Protein AF-A0A094CRM5-F1 (afdb_monomer_lite)

Radius of gyration: 24.67 Å; chains: 1; bounding box: 46×56×98 Å

pLDDT: mean 77.42, std 23.2, range [27.89, 98.19]

Secondary structure (DSSP, 8-state):
------PPP----PPPP------HHHHHHHTSHHHHHHHTSTT-EEE--GGGS--TT-TTHIIIIIT-SSSSEEEEEEEEEE-------------------------SSTTEEEEEEEEE-GGGEEETTEE-HHHHHHHHHHHHHHHHHHHHHHH--TT-GGG-PPP--S------

Foldseek 3Di:
DDDDDDDDDDDDDDDDPDDDPDQVLCVVLCVPVVSVCVCVDPPKAWFDQCLLDQDPVRPSCVNVPVQCDPAAFPHKTKIKDFAPDPPDPDDDDDDDDDDDDDDDPPDDPPGMDMDMDTDGHPPQAPDVVHGDPVVVQVVVVSSVLRVVVVVCVVVDDPVCPPPPPRDDDPDDDDDD

Sequence (176 aa):
MSHPSSSPPSTATMPTPSAAPSNVDLTHFLSLPWCAALLSAPHTTLLPTPSRTPKSSTEDSLFAITLHTGDTLRYMISFSSPRSGTTDTGAGAAAELPPTAPGSKEGGLENEVVSTLFSMGDGMNGYPAVAHGGLIAALFDEAMGVAMMRLRASAADLKNPAGMADIVTASLKVDF

Structure (mmCIF, N/CA/C/O backbone):
data_AF-A0A094CRM5-F1
#
_entry.id   AF-A0A094CRM5-F1
#
loop_
_atom_site.group_PDB
_atom_site.id
_atom_site.type_symbol
_atom_site.label_atom_id
_atom_site.label_alt_id
_atom_site.label_comp_id
_atom_site.label_asym_id
_atom_site.label_entity_id
_atom_site.label_seq_id
_atom_site.pdbx_PDB_ins_code
_atom_site.Cartn_x
_atom_site.Cartn_y
_atom_site.Cartn_z
_atom_site.occupancy
_atom_site.B_iso_or_equiv
_atom_site.auth_seq_id
_atom_site.auth_comp_id
_atom_site.auth_asym_id
_atom_site.auth_atom_id
_atom_site.pdbx_PDB_model_num
ATOM 1 N N . MET A 1 1 ? -30.373 34.445 -59.596 1.00 49.44 1 MET A N 1
ATOM 2 C CA . MET A 1 1 ? -29.368 34.570 -58.516 1.00 49.44 1 MET A CA 1
ATOM 3 C C . MET A 1 1 ? -30.120 34.844 -57.225 1.00 49.44 1 MET A C 1
ATOM 5 O O . MET A 1 1 ? -31.013 35.681 -57.273 1.00 49.44 1 MET A O 1
ATOM 9 N N . SER A 1 2 ? -29.764 34.142 -56.141 1.00 52.72 2 SER A N 1
ATOM 10 C CA . SER A 1 2 ? -30.362 34.135 -54.783 1.00 52.72 2 SER A CA 1
ATOM 11 C C . SER A 1 2 ? -31.232 32.909 -54.459 1.00 52.72 2 SER A C 1
ATOM 13 O O . SER A 1 2 ? -32.429 32.901 -54.716 1.00 52.72 2 SER A O 1
ATOM 15 N N . HIS A 1 3 ? -30.619 31.905 -53.824 1.00 44.72 3 HIS A N 1
ATOM 16 C CA . HIS A 1 3 ? -31.280 31.015 -52.864 1.00 44.72 3 HIS A CA 1
ATOM 17 C C . HIS A 1 3 ? -30.421 30.991 -51.584 1.00 44.72 3 HIS A C 1
ATOM 19 O O . HIS A 1 3 ? -29.199 30.874 -51.700 1.00 44.72 3 HIS A O 1
ATOM 25 N N . PRO A 1 4 ? -31.010 31.147 -50.385 1.00 51.69 4 PRO A N 1
ATOM 26 C CA . PRO A 1 4 ? -30.272 31.172 -49.128 1.00 51.69 4 PRO A CA 1
ATOM 27 C C . PRO A 1 4 ? -30.002 29.752 -48.605 1.00 51.69 4 PRO A C 1
ATOM 29 O O . PRO A 1 4 ? -30.872 28.886 -48.631 1.00 51.69 4 PRO A O 1
ATOM 32 N N . SER A 1 5 ? -28.785 29.536 -48.106 1.00 48.97 5 SER A N 1
ATOM 33 C CA . SER A 1 5 ? -28.366 28.322 -47.400 1.00 48.97 5 SER A CA 1
ATOM 34 C C . SER A 1 5 ? -28.919 28.341 -45.972 1.00 48.97 5 SER A C 1
ATOM 36 O O . SER A 1 5 ? -28.497 29.172 -45.169 1.00 48.97 5 SER A O 1
ATOM 38 N N . SER A 1 6 ? -29.850 27.442 -45.640 1.00 49.44 6 SER A N 1
ATOM 39 C CA . SER A 1 6 ? -30.309 27.225 -44.262 1.00 49.44 6 SER A CA 1
ATOM 40 C C . SER A 1 6 ? -29.532 26.073 -43.620 1.00 49.44 6 SER A C 1
ATOM 42 O O . SER A 1 6 ? -29.718 24.914 -43.993 1.00 49.44 6 SER A O 1
ATOM 44 N N . SER A 1 7 ? -28.676 26.377 -42.648 1.00 54.19 7 SER A N 1
ATOM 45 C CA . SER A 1 7 ? -28.054 25.369 -41.780 1.00 54.19 7 SER A CA 1
ATOM 46 C C . SER A 1 7 ? -29.070 24.861 -40.741 1.00 54.19 7 SER A C 1
ATOM 48 O O . SER A 1 7 ? -29.826 25.677 -40.209 1.00 54.19 7 SER A O 1
ATOM 50 N N . PRO A 1 8 ? -29.108 23.556 -40.409 1.00 56.34 8 PRO A N 1
ATOM 51 C CA . PRO A 1 8 ? -29.948 23.052 -39.325 1.00 56.34 8 PRO A CA 1
ATOM 52 C C . PRO A 1 8 ? -29.354 23.395 -37.941 1.00 56.34 8 P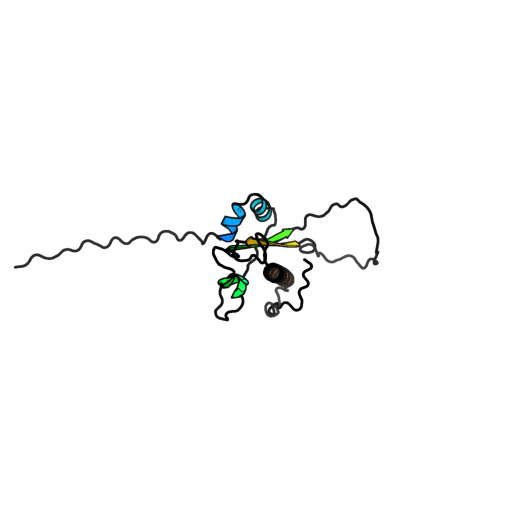RO A C 1
ATOM 54 O O . PRO A 1 8 ? -28.149 23.637 -37.832 1.00 56.34 8 PRO A O 1
ATOM 57 N N . PRO A 1 9 ? -30.175 23.431 -36.874 1.00 45.47 9 PRO A N 1
ATOM 58 C CA . PRO A 1 9 ? -29.727 23.825 -35.544 1.00 45.47 9 PRO A CA 1
ATOM 59 C C . PRO A 1 9 ? -28.871 22.730 -34.892 1.00 45.47 9 PRO A C 1
ATOM 61 O O . PRO A 1 9 ? -29.259 21.561 -34.854 1.00 45.47 9 PRO A O 1
ATOM 64 N N . SER A 1 10 ? -27.719 23.125 -34.339 1.00 47.81 10 SER A N 1
ATOM 65 C CA . SER A 1 10 ? -26.887 22.275 -33.482 1.00 47.81 10 SER A CA 1
ATOM 66 C C . SER A 1 10 ? -27.718 21.732 -32.326 1.00 47.81 10 SER A C 1
ATOM 68 O O . SER A 1 10 ? -28.160 22.479 -31.453 1.00 47.81 10 SER A O 1
ATOM 70 N N . THR A 1 11 ? -27.923 20.419 -32.314 1.00 43.97 11 THR A N 1
ATOM 71 C CA . THR A 1 11 ? -28.516 19.725 -31.175 1.00 43.97 11 THR A CA 1
ATOM 72 C C . THR A 1 11 ? -27.484 19.729 -30.053 1.00 43.97 11 THR A C 1
ATOM 74 O O . THR A 1 11 ? -26.429 19.109 -30.168 1.00 43.97 11 THR A O 1
ATOM 77 N N . ALA A 1 12 ? -27.752 20.491 -28.995 1.00 47.44 12 ALA A N 1
ATOM 78 C CA . ALA A 1 12 ? -26.926 20.504 -27.800 1.00 47.44 12 ALA A CA 1
ATOM 79 C C . ALA A 1 12 ? -26.997 19.125 -27.129 1.00 47.44 12 ALA A C 1
ATOM 81 O O . ALA A 1 12 ? -28.027 18.743 -26.573 1.00 47.44 12 ALA A O 1
ATOM 82 N N . THR A 1 13 ? -25.904 18.368 -27.199 1.00 46.06 13 THR A N 1
ATOM 83 C CA . THR A 1 13 ? -25.716 17.158 -26.399 1.00 46.06 13 THR A CA 1
ATOM 84 C C . THR A 1 13 ? -25.658 17.567 -24.930 1.00 46.06 13 THR A C 1
ATOM 86 O O . THR A 1 13 ? -24.732 18.256 -24.505 1.00 46.06 13 THR A O 1
ATOM 89 N N . MET A 1 14 ? -26.670 17.169 -24.160 1.00 50.97 14 MET A N 1
ATOM 90 C CA . MET A 1 14 ? -26.662 17.267 -22.700 1.00 50.97 14 MET A CA 1
ATOM 91 C C . MET A 1 14 ? -25.454 16.497 -22.143 1.00 50.97 14 MET A C 1
ATOM 93 O O . MET A 1 14 ? -25.205 15.379 -22.599 1.00 50.97 14 MET A O 1
ATOM 97 N N . PRO A 1 15 ? -24.713 17.033 -21.159 1.00 44.38 15 PRO A N 1
ATOM 98 C CA . PRO A 1 15 ? -23.678 16.262 -20.494 1.00 44.38 15 PRO A CA 1
ATOM 99 C C . PRO A 1 15 ? -24.334 15.121 -19.712 1.00 44.38 15 PRO A C 1
ATOM 101 O O . PRO A 1 15 ? -25.145 15.343 -18.810 1.00 44.38 15 PRO A O 1
ATOM 104 N N . THR A 1 16 ? -23.987 13.890 -20.082 1.00 42.19 16 THR A N 1
ATOM 105 C CA . THR A 1 16 ? -24.251 12.686 -19.293 1.00 42.19 16 THR A CA 1
ATOM 106 C C . THR A 1 16 ? -23.746 12.932 -17.869 1.00 42.19 16 THR A C 1
ATOM 108 O O . THR A 1 16 ? -22.631 13.443 -17.724 1.00 42.19 16 THR A O 1
ATOM 111 N N . PRO A 1 17 ? -24.518 12.611 -16.814 1.00 41.03 17 PRO A N 1
ATOM 112 C CA . PRO A 1 17 ? -24.043 12.780 -15.452 1.00 41.03 17 PRO A CA 1
ATOM 113 C C . PRO A 1 17 ? -22.754 11.977 -15.294 1.00 41.03 17 PRO A C 1
ATOM 115 O O . PRO A 1 17 ? -22.748 10.757 -15.461 1.00 41.03 17 PRO A O 1
ATOM 118 N N . SER A 1 18 ? -21.660 12.695 -15.033 1.00 42.31 18 SER A N 1
ATOM 119 C CA . SER A 1 18 ? -20.376 12.126 -14.650 1.00 42.31 18 SER A CA 1
ATOM 120 C C . SER A 1 18 ? -20.637 11.193 -13.478 1.00 42.31 18 SER A C 1
ATOM 122 O O . SER A 1 18 ? -20.882 11.658 -12.364 1.00 42.31 18 SER A O 1
ATOM 124 N N . ALA A 1 19 ? -20.634 9.884 -13.737 1.00 41.16 19 ALA A N 1
ATOM 125 C CA . ALA A 1 19 ? -20.587 8.894 -12.680 1.00 41.16 19 ALA A CA 1
ATOM 126 C C . ALA A 1 19 ? -19.439 9.307 -11.754 1.00 41.16 19 ALA A C 1
ATOM 128 O O . ALA A 1 19 ? -18.332 9.579 -12.229 1.00 41.16 19 ALA A O 1
ATOM 129 N N . ALA A 1 20 ? -19.728 9.462 -10.460 1.00 38.62 20 ALA A N 1
ATOM 130 C CA . ALA A 1 20 ? -18.692 9.689 -9.460 1.00 38.62 20 ALA A CA 1
ATOM 131 C C . ALA A 1 20 ? -17.573 8.669 -9.717 1.00 38.62 20 ALA A C 1
ATOM 133 O O . ALA A 1 20 ? -17.914 7.518 -10.008 1.00 38.62 20 ALA A O 1
ATOM 134 N N . PRO A 1 21 ? -16.284 9.058 -9.695 1.00 40.56 21 PRO A N 1
ATOM 135 C CA . PRO A 1 21 ? -15.212 8.129 -10.009 1.00 40.56 21 PRO A CA 1
ATOM 136 C C . PRO A 1 21 ? -15.348 6.934 -9.072 1.00 40.56 21 PRO A C 1
ATOM 138 O O . PRO A 1 21 ? -15.125 7.037 -7.866 1.00 40.56 21 PRO A O 1
ATOM 141 N N . SER A 1 22 ? -15.795 5.809 -9.626 1.00 56.38 22 SER A N 1
ATOM 142 C CA . SER A 1 22 ? -15.777 4.536 -8.935 1.00 56.38 22 SER A CA 1
ATOM 143 C C . SER A 1 22 ? -14.323 4.317 -8.563 1.00 56.38 22 SER A C 1
ATOM 145 O O . SER A 1 22 ? -13.471 4.284 -9.453 1.00 56.38 22 SER A O 1
ATOM 147 N N . ASN A 1 23 ? -14.026 4.235 -7.270 1.00 84.81 23 ASN A N 1
ATOM 148 C CA . ASN A 1 23 ? -12.693 3.877 -6.822 1.00 84.81 23 ASN A CA 1
ATOM 149 C C . ASN A 1 23 ? -12.374 2.501 -7.442 1.00 84.81 23 ASN A C 1
ATOM 151 O O . ASN A 1 23 ? -13.003 1.492 -7.104 1.00 84.81 23 ASN A O 1
ATOM 155 N N . VAL A 1 24 ? -11.492 2.494 -8.445 1.00 91.94 24 VAL A N 1
ATOM 156 C CA . VAL A 1 24 ? -11.187 1.305 -9.252 1.00 91.94 24 VAL A CA 1
ATOM 157 C C . VAL A 1 24 ? -10.494 0.241 -8.410 1.00 91.94 24 VAL A C 1
ATOM 159 O O . VAL A 1 24 ? -10.752 -0.942 -8.615 1.00 91.94 24 VAL A O 1
ATOM 162 N N . ASP A 1 25 ? -9.709 0.658 -7.411 1.00 94.62 25 ASP A N 1
ATOM 163 C CA . ASP A 1 25 ? -9.094 -0.231 -6.429 1.00 94.62 25 ASP A CA 1
ATOM 164 C C . ASP A 1 25 ? -10.171 -0.911 -5.581 1.00 94.62 25 ASP A C 1
ATOM 166 O O . ASP A 1 25 ? -10.211 -2.137 -5.491 1.00 94.62 25 ASP A O 1
ATOM 170 N N . LEU A 1 26 ? -11.109 -0.135 -5.027 1.00 95.38 26 LEU A N 1
ATOM 171 C CA . LEU A 1 26 ? -12.226 -0.675 -4.250 1.00 95.38 26 LEU A CA 1
ATOM 172 C C . LEU A 1 26 ? -13.062 -1.644 -5.090 1.00 95.38 26 LEU A C 1
ATOM 174 O O . LEU A 1 26 ? -13.398 -2.726 -4.624 1.00 95.38 26 LEU A O 1
ATOM 178 N N . THR A 1 27 ? -13.359 -1.287 -6.339 1.00 96.19 27 THR A N 1
ATOM 179 C CA . THR A 1 27 ? -14.115 -2.148 -7.261 1.00 96.19 27 THR A CA 1
ATOM 180 C C . THR A 1 27 ? -13.384 -3.468 -7.510 1.00 96.19 27 THR A C 1
ATOM 182 O O . THR A 1 27 ? -14.000 -4.533 -7.468 1.00 96.19 27 THR A O 1
ATOM 185 N N . HIS A 1 28 ? -12.066 -3.416 -7.725 1.00 96.31 28 HIS A N 1
ATOM 186 C CA . HIS A 1 28 ? -11.241 -4.605 -7.898 1.00 96.31 28 HIS A CA 1
ATOM 187 C C . HIS A 1 28 ? -11.256 -5.490 -6.647 1.00 96.31 28 HIS A C 1
ATOM 189 O O . HIS A 1 28 ? -11.594 -6.669 -6.740 1.00 96.31 28 HIS A O 1
ATOM 195 N N . PHE A 1 29 ? -10.957 -4.942 -5.469 1.00 97.56 29 PHE A N 1
ATOM 196 C CA . PHE A 1 29 ? -10.905 -5.743 -4.248 1.00 97.56 29 PHE A CA 1
ATOM 197 C C . PHE A 1 29 ? -12.289 -6.244 -3.813 1.00 97.56 29 PHE A C 1
ATOM 199 O O . PHE A 1 29 ? -12.397 -7.368 -3.339 1.00 97.56 29 PHE A O 1
ATOM 206 N N . LEU A 1 30 ? -13.378 -5.511 -4.060 1.00 97.50 30 LEU A N 1
ATOM 207 C CA . LEU A 1 30 ? -14.734 -6.027 -3.828 1.00 97.50 30 LEU A CA 1
ATOM 208 C C . LEU A 1 30 ? -15.111 -7.184 -4.770 1.00 97.50 30 LEU A C 1
ATOM 210 O O . LEU A 1 30 ? -16.003 -7.964 -4.442 1.00 97.50 30 LEU A O 1
ATOM 214 N N . SER A 1 31 ? -14.434 -7.338 -5.915 1.00 97.38 31 SER A N 1
ATOM 215 C CA . SER A 1 31 ? -14.636 -8.493 -6.803 1.00 97.38 31 SER A CA 1
ATOM 216 C C . SER A 1 31 ? -14.003 -9.789 -6.275 1.00 97.38 31 SER A C 1
ATOM 218 O O . SER A 1 31 ? -14.365 -10.878 -6.722 1.00 97.38 31 SER A O 1
ATOM 220 N N . LEU A 1 32 ? -13.085 -9.690 -5.305 1.00 98.00 32 LEU A N 1
ATOM 221 C CA . LEU A 1 32 ? -12.427 -10.826 -4.662 1.00 98.00 32 LEU A CA 1
ATOM 222 C C . LEU A 1 32 ? -13.155 -11.162 -3.348 1.00 98.00 32 LEU A C 1
ATOM 224 O O . LEU A 1 32 ? -13.112 -10.353 -2.420 1.00 98.00 32 LEU A O 1
ATOM 228 N N . PRO A 1 33 ? -13.784 -12.347 -3.199 1.00 98.00 33 PRO A N 1
ATOM 229 C CA . PRO A 1 33 ? -14.657 -12.633 -2.054 1.00 98.00 33 PRO A CA 1
ATOM 230 C C . PRO A 1 33 ? -14.006 -12.442 -0.677 1.00 98.00 33 PRO A C 1
ATOM 232 O O . PRO A 1 33 ? -14.639 -11.925 0.242 1.00 98.00 33 PRO A O 1
ATOM 235 N N . TRP A 1 34 ? -12.735 -12.823 -0.529 1.00 97.56 34 TRP A N 1
ATOM 236 C CA . TRP A 1 34 ? -12.016 -12.686 0.739 1.00 97.56 34 TRP A CA 1
ATOM 237 C C . TRP A 1 34 ? -11.684 -11.222 1.067 1.00 97.56 34 TRP A C 1
ATOM 239 O O . TRP A 1 34 ? -11.796 -10.821 2.221 1.00 97.56 34 TRP A O 1
ATOM 249 N N . CYS A 1 35 ? -11.339 -10.400 0.071 1.00 98.19 35 CYS A N 1
ATOM 250 C CA . CYS A 1 35 ? -11.127 -8.966 0.274 1.00 98.19 35 CYS A CA 1
ATOM 251 C C . CYS A 1 35 ? -12.452 -8.259 0.559 1.00 98.19 35 CYS A C 1
ATOM 253 O O . CYS A 1 35 ? -12.516 -7.419 1.449 1.00 98.19 35 CYS A O 1
ATOM 255 N N . ALA A 1 36 ? -13.517 -8.617 -0.165 1.00 97.50 36 ALA A N 1
ATOM 256 C CA . ALA A 1 36 ? -14.848 -8.064 0.040 1.00 97.50 36 ALA A CA 1
ATOM 257 C C . ALA A 1 36 ? -15.349 -8.303 1.468 1.00 97.50 36 ALA A C 1
ATOM 259 O O . ALA A 1 36 ? -15.922 -7.395 2.069 1.00 97.50 36 ALA A O 1
ATOM 260 N N . ALA A 1 37 ? -15.083 -9.488 2.029 1.00 96.94 37 ALA A N 1
ATOM 261 C CA . ALA A 1 37 ? -15.397 -9.805 3.418 1.00 96.94 37 ALA A CA 1
ATOM 262 C C . ALA A 1 37 ? -14.662 -8.886 4.410 1.00 96.94 37 ALA A C 1
ATOM 264 O O . ALA A 1 37 ? -15.277 -8.428 5.368 1.00 96.94 37 ALA A O 1
ATOM 265 N N . LEU A 1 38 ? -13.384 -8.573 4.161 1.00 96.25 38 LEU A N 1
ATOM 266 C CA . LEU A 1 38 ? -12.614 -7.633 4.984 1.00 96.25 38 LEU A CA 1
ATOM 267 C C . LEU A 1 38 ? -13.138 -6.197 4.838 1.00 96.25 38 LEU A C 1
ATOM 269 O O . LEU A 1 38 ? -13.419 -5.536 5.829 1.00 96.25 38 LEU A O 1
ATOM 273 N N . LEU A 1 39 ? -13.317 -5.732 3.601 1.00 96.25 39 LEU A N 1
ATOM 274 C CA . LEU A 1 39 ? -13.701 -4.353 3.286 1.00 96.25 39 LEU A CA 1
ATOM 275 C C . LEU A 1 39 ? -15.150 -4.022 3.670 1.00 96.25 39 LEU A C 1
ATOM 277 O O . LEU A 1 39 ? -15.470 -2.860 3.906 1.00 96.25 39 LEU A O 1
ATOM 281 N N . SER A 1 40 ? -16.021 -5.031 3.736 1.00 95.50 40 SER A N 1
ATOM 282 C CA . SER A 1 40 ? -17.426 -4.881 4.139 1.00 95.50 40 SER A CA 1
ATOM 283 C C . SER A 1 40 ? -17.659 -5.200 5.618 1.00 95.50 40 SER A C 1
ATOM 285 O O . SER A 1 40 ? -18.801 -5.138 6.078 1.00 95.50 40 SER A O 1
ATOM 287 N N . ALA A 1 41 ? -16.615 -5.574 6.369 1.00 94.69 41 ALA A N 1
ATOM 288 C CA . ALA A 1 41 ? -16.752 -5.886 7.784 1.00 94.69 41 ALA A CA 1
ATOM 289 C C . ALA A 1 41 ? -17.205 -4.640 8.574 1.00 94.69 41 ALA A C 1
ATOM 291 O O . ALA A 1 41 ? -16.791 -3.520 8.248 1.00 94.69 41 ALA A O 1
ATOM 292 N N . PRO A 1 42 ? -18.031 -4.798 9.626 1.00 92.88 42 PRO A N 1
ATOM 293 C CA . PRO A 1 42 ? -18.470 -3.677 10.449 1.00 92.88 42 PRO A CA 1
ATOM 294 C C . PRO A 1 42 ? -17.292 -2.866 10.989 1.00 92.88 42 PRO A C 1
ATOM 296 O O . PRO A 1 42 ? -16.263 -3.425 11.362 1.00 92.88 42 PRO A O 1
ATOM 299 N N . HIS A 1 43 ? -17.469 -1.547 11.068 1.00 91.19 43 HIS A N 1
ATOM 300 C CA . HIS A 1 43 ? -16.446 -0.608 11.547 1.00 91.19 43 HIS A CA 1
ATOM 301 C C . HIS A 1 43 ? -15.162 -0.563 10.700 1.00 91.19 43 HIS A C 1
ATOM 303 O O . HIS A 1 43 ? -14.148 -0.039 11.157 1.00 91.19 43 HIS A O 1
ATOM 309 N N . THR A 1 44 ? -15.211 -1.054 9.458 1.00 93.94 44 THR A N 1
ATOM 310 C CA . THR A 1 44 ? -14.132 -0.866 8.486 1.00 93.94 44 THR A CA 1
ATOM 311 C C . THR A 1 44 ? -14.177 0.540 7.899 1.00 93.94 44 THR A C 1
ATOM 313 O O . THR A 1 44 ? -15.222 0.991 7.430 1.00 93.94 44 THR A O 1
ATOM 316 N N . THR A 1 45 ? -13.042 1.236 7.911 1.00 94.25 45 THR A N 1
ATOM 317 C CA . THR A 1 45 ? -12.900 2.587 7.354 1.00 94.25 45 THR A CA 1
ATOM 318 C C . THR A 1 45 ? -11.802 2.597 6.302 1.00 94.25 45 THR A C 1
ATOM 320 O O . THR A 1 45 ? -10.671 2.219 6.590 1.00 94.25 45 THR A O 1
ATOM 323 N N . LEU A 1 46 ? -12.112 3.045 5.083 1.00 95.44 46 LEU A N 1
ATOM 324 C CA . LEU A 1 46 ? -11.098 3.219 4.041 1.00 95.44 46 LEU A CA 1
ATOM 325 C C . LEU A 1 46 ? -10.153 4.367 4.401 1.00 95.44 46 LEU A C 1
ATOM 327 O O . LEU A 1 46 ? -10.589 5.423 4.862 1.00 95.44 46 LEU A O 1
ATOM 331 N N . LEU A 1 47 ? -8.864 4.160 4.157 1.00 93.50 47 LEU A N 1
ATOM 332 C CA . LEU A 1 47 ? -7.813 5.130 4.426 1.00 93.50 47 LEU A CA 1
ATOM 333 C C . LEU A 1 47 ? -7.283 5.711 3.109 1.00 93.50 47 LEU A C 1
ATOM 335 O O . LEU A 1 47 ? -7.187 4.990 2.113 1.00 93.50 47 LEU A O 1
ATOM 339 N N . PRO A 1 48 ? -6.926 7.005 3.080 1.00 90.19 48 PRO A N 1
ATOM 340 C CA . PRO A 1 48 ? -6.298 7.601 1.911 1.00 90.19 48 PRO A CA 1
ATOM 341 C C . PRO A 1 48 ? -4.885 7.041 1.701 1.00 90.19 48 PRO A C 1
ATOM 343 O O . PRO A 1 48 ? -4.130 6.868 2.655 1.00 90.19 48 PRO A O 1
ATOM 346 N N . THR A 1 49 ? -4.511 6.839 0.439 1.00 86.94 49 THR A N 1
ATOM 347 C CA . THR A 1 49 ? -3.173 6.400 0.0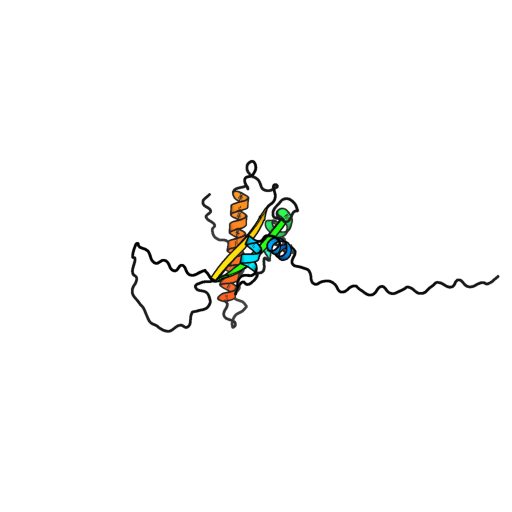08 1.00 86.94 49 THR A CA 1
ATOM 348 C C . THR A 1 49 ? -2.549 7.484 -0.884 1.00 86.94 49 THR A C 1
ATOM 350 O O . THR A 1 49 ? -2.588 7.372 -2.114 1.00 86.94 49 THR A O 1
ATOM 353 N N . PRO A 1 50 ? -2.046 8.597 -0.312 1.00 87.56 50 PRO A N 1
ATOM 354 C CA . PRO A 1 50 ? -1.574 9.743 -1.098 1.00 87.56 50 PRO A CA 1
ATOM 355 C C . PRO A 1 50 ? -0.372 9.409 -1.990 1.00 87.56 50 PRO A C 1
ATOM 357 O O . PRO A 1 50 ? -0.228 10.017 -3.048 1.00 87.56 50 PRO A O 1
ATOM 360 N N . SER A 1 51 ? 0.419 8.403 -1.614 1.00 90.00 51 SER A N 1
ATOM 361 C CA . SER A 1 51 ? 1.543 7.847 -2.379 1.00 90.00 51 SER A CA 1
ATOM 362 C C . SER A 1 51 ? 1.159 7.298 -3.755 1.00 90.00 51 SER A C 1
ATOM 364 O O . SER A 1 51 ? 2.007 7.124 -4.625 1.00 90.00 51 SER A O 1
ATOM 366 N N . ARG A 1 52 ? -0.134 7.034 -3.982 1.00 90.81 52 ARG A N 1
ATOM 367 C CA . ARG A 1 52 ? -0.681 6.567 -5.264 1.00 90.81 52 ARG A CA 1
ATOM 368 C C . ARG A 1 52 ? -1.129 7.696 -6.187 1.00 90.81 52 ARG A C 1
ATOM 370 O O . ARG A 1 52 ? -1.545 7.430 -7.312 1.00 90.81 52 ARG A O 1
ATOM 377 N N . THR A 1 53 ? -1.046 8.945 -5.734 1.00 90.69 53 THR A N 1
ATOM 378 C CA . THR A 1 53 ? -1.412 10.122 -6.526 1.00 90.69 53 THR A CA 1
ATOM 379 C C . THR A 1 53 ? -0.145 10.868 -6.939 1.00 90.69 53 THR A C 1
ATOM 381 O O . THR A 1 53 ? 0.586 11.315 -6.059 1.00 90.69 53 THR A O 1
ATOM 384 N N . PRO A 1 54 ? 0.140 11.040 -8.244 1.00 93.19 54 PRO A N 1
ATOM 385 C CA . PRO A 1 54 ? 1.299 11.805 -8.691 1.00 93.19 54 PRO A CA 1
ATOM 386 C C . PRO A 1 54 ? 1.281 13.242 -8.162 1.00 93.19 54 PRO A C 1
ATOM 388 O O . PRO A 1 54 ? 0.252 13.921 -8.208 1.00 93.19 54 PRO A O 1
ATOM 391 N N . LYS A 1 55 ? 2.439 13.720 -7.704 1.00 91.12 55 LYS A N 1
ATOM 392 C CA . LYS A 1 55 ? 2.612 15.055 -7.122 1.00 91.12 55 LYS A CA 1
ATOM 393 C C . LYS A 1 55 ? 3.574 15.891 -7.956 1.00 91.12 55 LYS A C 1
ATOM 395 O O . LYS A 1 55 ? 4.524 15.373 -8.539 1.00 91.12 55 LYS A O 1
ATOM 400 N N . SER A 1 56 ? 3.373 17.209 -7.974 1.00 93.44 56 SER A N 1
ATOM 401 C CA . SER A 1 56 ? 4.264 18.133 -8.692 1.00 93.44 56 SER A CA 1
ATOM 402 C C . SER A 1 56 ? 5.680 18.179 -8.111 1.00 93.44 56 SER A C 1
ATOM 404 O O . SER A 1 56 ? 6.619 18.473 -8.843 1.00 93.44 56 SER A O 1
ATOM 406 N N . SER A 1 57 ? 5.842 17.880 -6.816 1.00 93.19 57 SER A N 1
ATOM 407 C CA . SER A 1 57 ? 7.146 17.755 -6.148 1.00 93.19 57 SER A CA 1
ATOM 408 C C . SER A 1 57 ? 7.902 16.482 -6.529 1.00 93.19 57 SER A C 1
ATOM 410 O O . SER A 1 57 ? 9.059 16.340 -6.147 1.00 93.19 57 SER A O 1
ATOM 412 N N . THR A 1 58 ? 7.282 15.571 -7.289 1.00 92.62 58 THR A N 1
ATOM 413 C CA . THR A 1 58 ? 7.812 14.256 -7.695 1.00 92.62 58 THR A CA 1
ATOM 414 C C . THR A 1 58 ? 8.015 13.245 -6.564 1.00 92.62 58 THR A C 1
ATOM 416 O O . THR A 1 58 ? 8.418 12.111 -6.831 1.00 92.62 58 THR A O 1
ATOM 419 N N . GLU A 1 59 ? 7.693 13.596 -5.319 1.00 91.06 59 GLU A N 1
ATOM 420 C CA . GLU A 1 59 ? 7.641 12.616 -4.233 1.00 91.06 59 GLU A CA 1
ATOM 421 C C . GLU A 1 59 ? 6.630 11.500 -4.551 1.00 91.06 59 GLU A C 1
ATOM 423 O O . GLU A 1 59 ? 5.719 11.671 -5.366 1.00 91.06 59 GLU A O 1
ATOM 428 N N . ASP A 1 60 ? 6.847 10.333 -3.950 1.00 92.94 60 ASP A N 1
ATOM 429 C CA . ASP A 1 60 ? 6.062 9.108 -4.150 1.00 92.94 60 ASP A CA 1
ATOM 430 C C . ASP A 1 60 ? 6.029 8.557 -5.587 1.00 92.94 60 ASP A C 1
ATOM 432 O O . ASP A 1 60 ? 5.308 7.600 -5.865 1.00 92.94 60 ASP A O 1
ATOM 436 N N . SER A 1 61 ? 6.849 9.080 -6.511 1.00 96.19 61 SER A N 1
ATOM 437 C CA . SER A 1 61 ? 6.886 8.614 -7.911 1.00 96.19 61 SER A CA 1
ATOM 438 C C . SER A 1 61 ? 7.109 7.104 -8.048 1.00 96.19 61 SER A C 1
ATOM 440 O O . SER A 1 61 ? 6.628 6.505 -9.009 1.00 96.19 61 SER A O 1
ATOM 442 N N . LEU A 1 62 ? 7.788 6.467 -7.083 1.00 96.19 62 LEU A N 1
ATOM 443 C CA . LEU A 1 62 ? 7.917 5.011 -7.039 1.00 96.19 62 LEU A CA 1
ATOM 444 C C . LEU A 1 62 ? 6.541 4.320 -7.037 1.00 96.19 62 LEU A C 1
ATOM 446 O O . LEU A 1 62 ? 6.320 3.432 -7.852 1.00 96.19 62 LEU A O 1
ATOM 450 N N . PHE A 1 63 ? 5.608 4.746 -6.185 1.00 96.19 63 PHE A N 1
ATOM 451 C CA . PHE A 1 63 ? 4.279 4.139 -6.047 1.00 96.19 63 PHE A CA 1
ATOM 452 C C . PHE A 1 63 ? 3.233 4.733 -6.987 1.00 96.19 63 PHE A C 1
ATOM 454 O O . PHE A 1 63 ? 2.387 3.993 -7.495 1.00 96.19 63 PHE A O 1
ATOM 461 N N . ALA A 1 64 ? 3.291 6.044 -7.227 1.00 95.31 64 ALA A N 1
ATOM 462 C CA . ALA A 1 64 ? 2.326 6.769 -8.045 1.00 95.31 64 ALA A CA 1
ATOM 463 C C . ALA A 1 64 ? 2.515 6.544 -9.551 1.00 95.31 64 ALA A C 1
ATOM 465 O O . ALA A 1 64 ? 1.556 6.692 -10.310 1.00 95.31 64 ALA A O 1
ATOM 466 N N . ILE A 1 65 ? 3.743 6.231 -9.985 1.00 95.06 65 ILE A N 1
ATOM 467 C CA . ILE A 1 65 ? 4.118 6.163 -11.403 1.00 95.06 65 ILE A CA 1
ATOM 468 C C . ILE A 1 65 ? 4.822 4.840 -11.711 1.00 95.06 65 ILE A C 1
ATOM 470 O O . ILE A 1 65 ? 4.290 4.037 -12.471 1.00 95.06 65 ILE A O 1
ATOM 474 N N . THR A 1 66 ? 5.995 4.590 -11.121 1.00 96.31 66 THR A N 1
ATOM 475 C CA . THR A 1 66 ? 6.865 3.463 -11.505 1.00 96.31 66 THR A CA 1
ATOM 476 C C . THR A 1 66 ? 6.204 2.106 -11.278 1.00 96.31 66 THR A C 1
ATOM 478 O O . THR A 1 66 ? 6.244 1.251 -12.155 1.00 96.31 66 THR A O 1
ATOM 481 N N . LEU A 1 67 ? 5.584 1.913 -10.113 1.00 96.00 67 LEU A N 1
ATOM 482 C CA . LEU A 1 67 ? 4.872 0.687 -9.755 1.00 96.00 67 LEU A CA 1
ATOM 483 C C . LEU A 1 67 ? 3.385 0.743 -10.124 1.00 96.00 67 LEU A C 1
ATOM 485 O O . LEU A 1 67 ? 2.673 -0.229 -9.913 1.00 96.00 67 LEU A O 1
ATOM 489 N N . HIS A 1 68 ? 2.874 1.851 -10.661 1.00 94.75 68 HIS A N 1
ATOM 490 C CA . HIS A 1 68 ? 1.460 1.977 -11.016 1.00 94.75 68 HIS A CA 1
ATOM 491 C C . HIS A 1 68 ? 1.214 1.623 -12.485 1.00 94.75 68 HIS A C 1
ATOM 493 O O . HIS A 1 68 ? 0.649 2.404 -13.250 1.00 94.75 68 HIS A O 1
ATOM 499 N N . THR A 1 69 ? 1.639 0.430 -12.894 1.00 93.50 69 THR A N 1
ATOM 500 C CA . THR A 1 69 ? 1.432 -0.053 -14.265 1.00 93.50 69 THR A CA 1
ATOM 501 C C . THR A 1 69 ? 0.486 -1.245 -14.308 1.00 93.50 69 THR A C 1
ATOM 503 O O . THR A 1 69 ? 0.044 -1.790 -13.293 1.00 93.50 69 THR A O 1
ATOM 506 N N . GLY A 1 70 ? 0.146 -1.662 -15.528 1.00 91.94 70 GLY A N 1
ATOM 507 C CA . GLY A 1 70 ? -0.733 -2.797 -15.750 1.00 91.94 70 GLY A CA 1
ATOM 508 C C . GLY A 1 70 ? -0.162 -4.134 -15.259 1.00 91.94 70 GLY A C 1
ATOM 509 O O . GLY A 1 70 ? -0.940 -5.024 -14.933 1.00 91.94 70 GLY A O 1
ATOM 510 N N . ASP A 1 71 ? 1.152 -4.279 -15.223 1.00 93.12 71 ASP A N 1
ATOM 511 C CA . ASP A 1 71 ? 1.899 -5.513 -14.977 1.00 93.12 71 ASP A CA 1
ATOM 512 C C . ASP A 1 71 ? 2.728 -5.482 -13.680 1.00 93.12 71 ASP A C 1
ATOM 514 O O . ASP A 1 71 ? 3.389 -6.469 -13.359 1.00 93.12 71 ASP A O 1
ATOM 518 N N . THR A 1 72 ? 2.666 -4.389 -12.913 1.00 95.31 72 THR A N 1
ATOM 519 C CA . THR A 1 72 ? 3.338 -4.230 -11.612 1.00 95.31 72 THR A CA 1
ATOM 520 C C . THR A 1 72 ? 2.317 -4.132 -10.466 1.00 95.31 72 THR A C 1
ATOM 522 O O . THR A 1 72 ? 1.540 -5.066 -10.269 1.00 95.31 72 THR A O 1
ATOM 525 N N . LEU A 1 73 ? 2.286 -3.052 -9.681 1.00 95.25 73 LEU A N 1
ATOM 526 C CA . LEU A 1 73 ? 1.367 -2.855 -8.556 1.00 95.25 73 LEU A CA 1
ATOM 527 C C . LEU A 1 73 ? 0.101 -2.128 -9.033 1.00 95.25 73 LEU A C 1
ATOM 529 O O . LEU A 1 73 ? -0.060 -0.909 -8.889 1.00 95.25 73 LEU A O 1
ATOM 533 N N . ARG A 1 74 ? -0.809 -2.894 -9.639 1.00 93.94 74 ARG A N 1
ATOM 534 C CA . ARG A 1 74 ? -1.975 -2.331 -10.330 1.00 93.94 74 ARG A CA 1
ATOM 535 C C . ARG A 1 74 ? -2.992 -1.717 -9.375 1.00 93.94 74 ARG A C 1
ATOM 537 O O . ARG A 1 74 ? -3.422 -0.598 -9.630 1.00 93.94 74 ARG A O 1
ATOM 544 N N . TYR A 1 75 ? -3.357 -2.425 -8.306 1.00 96.19 75 TYR A N 1
ATOM 545 C CA . TYR A 1 75 ? -4.371 -1.964 -7.355 1.00 96.19 75 TYR A CA 1
ATOM 546 C C . TYR A 1 75 ? -3.833 -1.931 -5.932 1.00 96.19 75 TYR A C 1
ATOM 548 O O . TYR A 1 75 ? -3.098 -2.832 -5.519 1.00 96.19 75 TYR A O 1
ATOM 556 N N . MET A 1 76 ? -4.229 -0.907 -5.181 1.00 95.88 76 MET A N 1
ATOM 557 C CA . MET A 1 76 ? -3.841 -0.721 -3.785 1.00 95.88 76 MET A CA 1
ATOM 558 C C . MET A 1 76 ? -4.997 -0.104 -3.002 1.00 95.88 76 MET A C 1
ATOM 560 O O . MET A 1 76 ? -5.560 0.901 -3.422 1.00 95.88 76 MET A O 1
ATOM 564 N N . ILE A 1 77 ? -5.342 -0.683 -1.853 1.00 96.19 77 ILE A N 1
ATOM 565 C CA . ILE A 1 77 ? -6.306 -0.073 -0.935 1.00 96.19 77 ILE A CA 1
ATOM 566 C C . ILE A 1 77 ? -5.869 -0.288 0.506 1.00 96.19 77 ILE A C 1
ATOM 568 O O . ILE A 1 77 ? -5.479 -1.392 0.885 1.00 96.19 77 ILE A O 1
ATOM 572 N N . SER A 1 78 ? -5.968 0.761 1.313 1.00 96.50 78 SER A N 1
ATOM 573 C CA . SER A 1 78 ? -5.726 0.689 2.749 1.00 96.50 78 SER A CA 1
ATOM 574 C C . SER A 1 78 ? -7.020 0.920 3.511 1.00 96.50 78 SER A C 1
ATOM 576 O O . SER A 1 78 ? -7.875 1.707 3.099 1.00 96.50 78 SER A O 1
ATOM 578 N N . PHE A 1 79 ? -7.175 0.234 4.633 1.00 96.25 79 PHE A N 1
ATOM 579 C CA . PHE A 1 79 ? -8.327 0.375 5.509 1.00 96.25 79 PHE A CA 1
ATOM 580 C C . PHE A 1 79 ? -7.927 0.124 6.959 1.00 96.25 79 PHE A C 1
ATOM 582 O O . PHE A 1 79 ? -6.928 -0.542 7.237 1.00 96.25 79 PHE A O 1
ATOM 589 N N . SER A 1 80 ? -8.715 0.651 7.886 1.00 95.69 80 SER A N 1
ATOM 590 C CA . SER A 1 80 ? -8.646 0.273 9.287 1.00 95.69 80 SER A CA 1
ATOM 591 C C . SER A 1 80 ? -9.874 -0.518 9.705 1.00 95.69 80 SER A C 1
ATOM 593 O O . SER A 1 80 ? -10.970 -0.309 9.185 1.00 95.69 80 SER A O 1
ATOM 595 N N . SER A 1 81 ? -9.684 -1.443 10.637 1.00 94.31 81 SER A N 1
ATOM 596 C CA . SER A 1 81 ? -10.749 -2.249 11.226 1.00 94.31 81 SER A CA 1
ATOM 597 C C . SER A 1 81 ? -10.448 -2.525 12.700 1.00 94.31 81 SER A C 1
ATOM 599 O O . SER A 1 81 ? -9.287 -2.453 13.117 1.00 94.31 81 SER A O 1
ATOM 601 N N . PRO A 1 82 ? -11.451 -2.895 13.511 1.00 91.69 82 PRO A N 1
ATOM 602 C CA . PRO A 1 82 ? -11.193 -3.394 14.852 1.00 91.69 82 PRO A CA 1
ATOM 603 C C . PRO A 1 82 ? -10.319 -4.656 14.817 1.00 91.69 82 PRO A C 1
ATOM 605 O O . PRO A 1 82 ? -10.472 -5.520 13.952 1.00 91.69 82 PRO A O 1
ATOM 608 N N . ARG A 1 83 ? -9.424 -4.794 15.792 1.00 82.25 83 ARG A N 1
ATOM 609 C CA . ARG A 1 83 ? -8.718 -6.024 16.120 1.00 82.25 83 ARG A CA 1
ATOM 610 C C . ARG A 1 83 ? -9.768 -6.996 16.631 1.00 82.25 83 ARG A C 1
ATOM 612 O O . ARG A 1 83 ? -10.448 -6.713 17.616 1.00 82.25 83 ARG A O 1
ATOM 619 N N . SER A 1 84 ? -9.899 -8.141 15.974 1.00 70.00 84 SER A N 1
ATOM 620 C CA . SER A 1 84 ? -10.685 -9.235 16.534 1.00 70.00 84 SER A CA 1
ATOM 621 C C . SER A 1 84 ? -10.017 -9.642 17.845 1.00 70.00 84 SER A C 1
ATOM 623 O O . SER A 1 84 ? -8.896 -10.145 17.825 1.00 70.00 84 SER A O 1
ATOM 625 N N . GLY A 1 85 ? -10.656 -9.352 18.980 1.00 56.72 85 GLY A N 1
ATOM 626 C CA . GLY A 1 85 ? -10.128 -9.719 20.288 1.00 56.72 85 GLY A CA 1
ATOM 627 C C . GLY A 1 85 ? -9.902 -11.226 20.334 1.00 56.72 85 GLY A C 1
ATOM 628 O O . GLY A 1 85 ? -10.848 -12.001 20.192 1.00 56.72 85 GLY A O 1
ATOM 629 N N . THR A 1 86 ? -8.652 -11.649 20.499 1.00 41.72 86 THR A N 1
ATOM 630 C CA . THR A 1 86 ? -8.338 -13.032 20.836 1.00 41.72 86 THR A CA 1
ATOM 631 C C . THR A 1 86 ? -8.911 -13.294 22.225 1.00 41.72 86 THR A C 1
ATOM 633 O O . THR A 1 86 ? -8.433 -12.780 23.232 1.00 41.72 86 THR A O 1
ATOM 636 N N . THR A 1 87 ? -9.976 -14.085 22.302 1.00 39.47 87 THR A N 1
ATOM 637 C CA . THR A 1 87 ? -10.348 -14.759 23.551 1.00 39.47 87 THR A CA 1
ATOM 638 C C . THR A 1 87 ? -9.416 -15.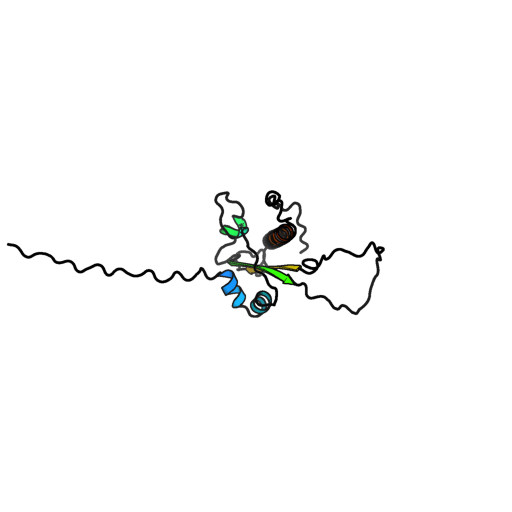958 23.721 1.00 39.47 87 THR A C 1
ATOM 640 O O . THR A 1 87 ? -9.836 -17.106 23.631 1.00 39.47 87 THR A O 1
ATOM 643 N N . ASP A 1 88 ? -8.122 -15.700 23.934 1.00 41.44 88 ASP A N 1
ATOM 644 C CA . ASP A 1 88 ? -7.158 -16.751 24.260 1.00 41.44 88 ASP A CA 1
ATOM 645 C C . ASP A 1 88 ? -7.343 -17.170 25.721 1.00 41.44 88 ASP A C 1
ATOM 647 O O . ASP A 1 88 ? -6.797 -16.590 26.659 1.00 41.44 88 ASP A O 1
ATOM 651 N N . THR A 1 89 ? -8.138 -18.220 25.916 1.00 40.16 89 THR A N 1
ATOM 652 C CA . THR A 1 89 ? -8.060 -19.052 27.116 1.00 40.16 89 THR A CA 1
ATOM 653 C C . THR A 1 89 ? -6.994 -20.117 26.853 1.00 40.16 89 THR A C 1
ATOM 655 O O . THR A 1 89 ? -7.313 -21.154 26.280 1.00 40.16 89 THR A O 1
ATOM 658 N N . GLY A 1 90 ? -5.729 -19.885 27.235 1.00 36.38 90 GLY A N 1
ATOM 659 C CA . GLY A 1 90 ? -4.720 -20.953 27.152 1.00 36.38 90 GLY A CA 1
ATOM 660 C C . GLY A 1 90 ? -3.234 -20.582 27.223 1.00 36.38 90 GLY A C 1
ATOM 661 O O . GLY A 1 90 ? -2.556 -20.611 26.210 1.00 36.38 90 GLY A O 1
ATOM 662 N N . ALA A 1 91 ? -2.735 -20.392 28.450 1.00 38.16 91 ALA A N 1
ATOM 663 C CA . ALA A 1 91 ? -1.420 -20.825 28.963 1.00 38.16 91 ALA A CA 1
ATOM 664 C C . ALA A 1 91 ? -0.078 -20.281 28.386 1.00 38.16 91 ALA A C 1
ATOM 666 O O . ALA A 1 91 ? 0.451 -20.783 27.400 1.00 38.16 91 ALA A O 1
ATOM 667 N N . GLY A 1 92 ? 0.574 -19.435 29.208 1.00 27.89 92 GLY A N 1
ATOM 668 C CA . GLY A 1 92 ? 2.040 -19.277 29.343 1.00 27.89 92 GLY A CA 1
ATOM 669 C C . GLY A 1 92 ? 2.605 -17.997 28.705 1.00 27.89 92 GLY A C 1
ATOM 670 O O . GLY A 1 92 ? 2.393 -17.766 27.531 1.00 27.89 92 GLY A O 1
ATOM 671 N N . ALA A 1 93 ? 3.346 -17.102 29.360 1.00 34.44 93 ALA A N 1
ATOM 672 C CA . ALA A 1 93 ? 3.915 -17.030 30.699 1.00 34.44 93 ALA A CA 1
ATOM 673 C C . ALA A 1 93 ? 4.002 -15.546 31.120 1.00 34.44 93 ALA A C 1
ATOM 675 O O . ALA A 1 93 ? 4.109 -14.651 30.284 1.00 34.44 93 ALA A O 1
ATOM 676 N N . ALA A 1 94 ? 3.920 -15.309 32.427 1.00 35.81 94 ALA A N 1
ATOM 677 C CA . ALA A 1 94 ? 3.810 -14.002 33.058 1.00 35.81 94 ALA A CA 1
ATOM 678 C C . ALA A 1 94 ? 5.055 -13.108 32.905 1.00 35.81 94 ALA A C 1
ATOM 680 O O . ALA A 1 94 ? 6.183 -13.554 33.105 1.00 35.81 94 ALA A O 1
ATOM 681 N N . ALA A 1 95 ? 4.811 -11.813 32.706 1.00 33.19 95 ALA A N 1
ATOM 682 C CA . ALA A 1 95 ? 5.603 -10.742 33.302 1.00 33.19 95 ALA A CA 1
ATOM 683 C C . ALA A 1 95 ? 4.624 -9.653 33.769 1.00 33.19 95 ALA A C 1
ATOM 685 O O . ALA A 1 95 ? 4.103 -8.869 32.981 1.00 33.19 95 ALA A O 1
ATOM 686 N N . GLU A 1 96 ? 4.307 -9.695 35.059 1.00 29.66 96 GLU A N 1
ATOM 687 C CA . GLU A 1 96 ? 3.408 -8.780 35.757 1.00 29.66 96 GLU A CA 1
ATOM 688 C C . GLU A 1 96 ? 4.131 -7.449 36.033 1.00 29.66 96 GLU A C 1
ATOM 690 O O . GLU A 1 96 ? 5.209 -7.433 36.628 1.00 29.66 96 GLU A O 1
ATOM 695 N N . LEU A 1 97 ? 3.543 -6.330 35.600 1.00 33.12 97 LEU A N 1
ATOM 696 C CA . LEU A 1 97 ? 3.895 -4.973 36.038 1.00 33.12 97 LEU A CA 1
ATOM 697 C C . LEU A 1 97 ? 2.710 -4.403 36.847 1.00 33.12 97 LEU A C 1
ATOM 699 O O . LEU A 1 97 ? 1.560 -4.699 36.517 1.00 33.12 97 LEU A O 1
ATOM 703 N N . PRO A 1 98 ? 2.964 -3.627 37.919 1.00 39.84 98 PRO A N 1
ATOM 704 C CA . PRO A 1 98 ? 1.972 -3.325 38.951 1.00 39.84 98 PRO A CA 1
ATOM 705 C C . PRO A 1 98 ? 0.920 -2.290 38.504 1.00 39.84 98 PRO A C 1
ATOM 707 O O . PRO A 1 98 ? 1.180 -1.485 37.606 1.00 39.84 98 PRO A O 1
ATOM 710 N N . PRO A 1 99 ? -0.263 -2.258 39.153 1.00 46.50 99 PRO A N 1
ATOM 711 C CA . PRO A 1 99 ? -1.389 -1.446 38.715 1.00 46.50 99 PRO A CA 1
ATOM 712 C C . PRO A 1 99 ? -1.227 0.003 39.184 1.00 46.50 99 PRO A C 1
ATOM 714 O O . PRO A 1 99 ? -1.065 0.256 40.378 1.00 46.50 99 PRO A O 1
ATOM 717 N N . THR A 1 100 ? -1.336 0.972 38.271 1.00 35.00 100 THR A N 1
ATOM 718 C CA . THR A 1 100 ? -1.508 2.383 38.652 1.00 35.00 100 THR A CA 1
ATOM 719 C C . THR A 1 100 ? -2.773 2.965 38.024 1.00 35.00 100 THR A C 1
ATOM 721 O O . THR A 1 100 ? -2.821 3.212 36.829 1.00 35.00 100 THR A O 1
ATOM 724 N N . ALA A 1 101 ? -3.747 3.194 38.911 1.00 39.62 101 ALA A N 1
ATOM 725 C CA . ALA A 1 101 ? -4.877 4.130 38.877 1.00 39.62 101 ALA A CA 1
ATOM 726 C C . ALA A 1 101 ? -5.971 4.006 37.777 1.00 39.62 101 ALA A C 1
ATOM 728 O O . ALA A 1 101 ? -5.682 4.051 36.586 1.00 39.62 101 ALA A O 1
ATOM 729 N N . PRO A 1 102 ? -7.265 3.958 38.169 1.00 43.56 102 PRO A N 1
ATOM 730 C CA . PRO A 1 102 ? -8.401 3.963 37.252 1.00 43.56 102 PRO A CA 1
ATOM 731 C C . PRO A 1 102 ? -8.848 5.398 36.927 1.00 43.56 102 PRO A C 1
ATOM 733 O O . PRO A 1 102 ? -9.092 6.186 37.841 1.00 43.56 102 PRO A O 1
ATOM 736 N N . GLY A 1 103 ? -9.033 5.726 35.643 1.00 42.75 103 GLY A N 1
ATOM 737 C CA . GLY A 1 103 ? -9.756 6.950 35.274 1.00 42.75 103 GLY A CA 1
ATOM 738 C C . GLY A 1 103 ? -9.336 7.688 34.006 1.00 42.75 103 GLY A C 1
ATOM 739 O O . GLY A 1 103 ? -9.304 8.914 34.031 1.00 42.75 103 GLY A O 1
ATOM 740 N N . SER A 1 104 ? -9.100 7.007 32.888 1.00 38.50 104 SER A N 1
ATOM 741 C CA . SER A 1 104 ? -9.221 7.612 31.557 1.00 38.50 104 SER A CA 1
ATOM 742 C C . SER A 1 104 ? -10.228 6.787 30.757 1.00 38.50 104 SER A C 1
ATOM 744 O O . SER A 1 104 ? -10.152 5.564 30.691 1.00 38.50 104 SER A O 1
ATOM 746 N N . LYS A 1 105 ? -11.239 7.439 30.173 1.00 43.84 105 LYS A N 1
ATOM 747 C CA . LYS A 1 105 ? -12.054 6.827 29.116 1.00 43.84 105 LYS A CA 1
ATOM 748 C C . LYS A 1 105 ? -11.216 6.799 27.833 1.00 43.84 105 LYS A C 1
ATOM 750 O O . LYS A 1 105 ? -11.487 7.552 26.905 1.00 43.84 105 LYS A O 1
ATOM 755 N N . GLU A 1 106 ? -10.176 5.981 27.812 1.00 43.88 106 GLU A N 1
ATOM 756 C CA . GLU A 1 106 ? -9.443 5.608 26.605 1.00 43.88 106 GLU A CA 1
ATOM 757 C C . GLU A 1 106 ? -10.104 4.333 26.086 1.00 43.88 106 GLU A C 1
ATOM 759 O O . GLU A 1 106 ? -10.157 3.319 26.767 1.00 43.88 106 GLU A O 1
ATOM 764 N N . GLY A 1 107 ? -10.795 4.418 24.951 1.00 42.44 107 GLY A N 1
ATOM 765 C CA . GLY A 1 107 ? -11.622 3.295 24.493 1.00 42.44 107 GLY A CA 1
ATOM 766 C C . GLY A 1 107 ? -11.869 3.254 22.995 1.00 42.44 107 GLY A C 1
ATOM 767 O O . GLY A 1 107 ? -12.792 2.578 22.557 1.00 42.44 107 GLY A O 1
ATOM 768 N N . GLY A 1 108 ? -11.093 3.998 22.202 1.00 50.69 108 GLY A N 1
ATOM 769 C CA . GLY A 1 108 ? -11.314 4.093 20.755 1.00 50.69 108 GLY A CA 1
ATOM 770 C C . GLY A 1 108 ? -10.303 3.355 19.876 1.00 50.69 108 GLY A C 1
ATOM 771 O O . GLY A 1 108 ? -10.659 2.967 18.770 1.00 50.69 108 GLY A O 1
ATOM 772 N N . LEU A 1 109 ? -9.053 3.186 20.326 1.00 54.50 109 LEU A N 1
ATOM 773 C CA . LEU A 1 109 ? -7.919 2.927 19.416 1.00 54.50 109 LEU A CA 1
ATOM 774 C C . LEU A 1 109 ? -7.013 1.763 19.825 1.00 54.50 109 LEU A C 1
ATOM 776 O O . LEU A 1 109 ? -6.217 1.295 19.018 1.00 54.50 109 LEU A O 1
ATOM 780 N N . GLU A 1 110 ? -7.140 1.260 21.051 1.00 60.81 110 GLU A N 1
ATOM 781 C CA . GLU A 1 110 ? -6.268 0.198 21.585 1.00 60.81 110 GLU A CA 1
ATOM 782 C C . GLU A 1 110 ? -6.402 -1.126 20.810 1.00 60.81 110 GLU A C 1
ATOM 784 O O . GLU A 1 110 ? -5.541 -2.001 20.874 1.00 60.81 110 GLU A O 1
ATOM 789 N N . ASN A 1 111 ? -7.466 -1.237 20.014 1.00 75.75 111 ASN A N 1
ATOM 790 C CA . ASN A 1 111 ? -7.785 -2.372 19.168 1.00 75.75 111 ASN A CA 1
ATOM 791 C C . ASN A 1 111 ? -8.044 -1.948 17.713 1.00 75.75 111 ASN A C 1
ATOM 793 O O . ASN A 1 111 ? -8.915 -2.524 17.086 1.00 75.75 111 ASN A O 1
ATOM 797 N N . GLU A 1 112 ? -7.356 -0.956 17.144 1.00 89.06 112 GLU A N 1
ATOM 798 C CA . GLU A 1 112 ? -7.435 -0.689 15.692 1.00 89.06 112 GLU A CA 1
ATOM 799 C C . GLU A 1 112 ? -6.280 -1.393 14.951 1.00 89.06 112 GLU A C 1
ATOM 801 O O . GLU A 1 112 ? -5.138 -1.414 15.414 1.00 89.06 112 GLU A O 1
ATOM 806 N N . VAL A 1 113 ? -6.570 -2.001 13.799 1.00 93.00 113 VAL A N 1
ATOM 807 C CA . VAL A 1 113 ? -5.584 -2.591 12.882 1.00 93.00 113 VAL A CA 1
ATOM 808 C C . VAL A 1 113 ? -5.676 -1.858 11.554 1.00 93.00 113 VAL A C 1
ATOM 810 O O . VAL A 1 113 ? -6.767 -1.710 11.011 1.00 93.00 113 VAL A O 1
ATOM 813 N N . VAL A 1 114 ? -4.534 -1.427 11.021 1.00 95.19 114 VAL A N 1
ATOM 814 C CA . VAL A 1 114 ? -4.431 -0.886 9.661 1.00 95.19 114 VAL A CA 1
ATOM 815 C C . VAL A 1 114 ? -3.927 -1.984 8.738 1.00 95.19 114 VAL A C 1
ATOM 817 O O . VAL A 1 114 ? -2.906 -2.610 9.014 1.00 95.19 114 VAL A O 1
ATOM 820 N N . SER A 1 115 ? -4.658 -2.220 7.656 1.00 96.25 115 SER A N 1
ATOM 821 C CA . SER A 1 115 ? -4.337 -3.211 6.634 1.00 96.25 115 SER A CA 1
ATOM 822 C C . SER A 1 115 ? -4.227 -2.536 5.273 1.00 96.25 115 SER A C 1
ATOM 824 O O . SER A 1 115 ? -5.000 -1.630 4.963 1.00 96.25 115 SER A O 1
ATOM 826 N N . THR A 1 116 ? -3.307 -3.018 4.441 1.00 97.12 116 THR A N 1
ATOM 827 C CA . THR A 1 116 ? -3.181 -2.607 3.039 1.00 97.12 116 THR A CA 1
ATOM 828 C C . THR A 1 116 ? -3.224 -3.843 2.153 1.00 97.12 116 THR A C 1
ATOM 830 O O . THR A 1 116 ? -2.490 -4.802 2.383 1.00 97.12 116 THR A O 1
ATOM 833 N N . LEU A 1 117 ? -4.096 -3.829 1.148 1.00 97.62 117 LEU A N 1
ATOM 834 C CA . LEU A 1 117 ? -4.172 -4.856 0.118 1.00 97.62 117 LEU A CA 1
ATOM 835 C C . LEU A 1 117 ? -3.458 -4.361 -1.133 1.00 97.62 117 LEU A C 1
ATOM 837 O O . LEU A 1 117 ? -3.644 -3.222 -1.561 1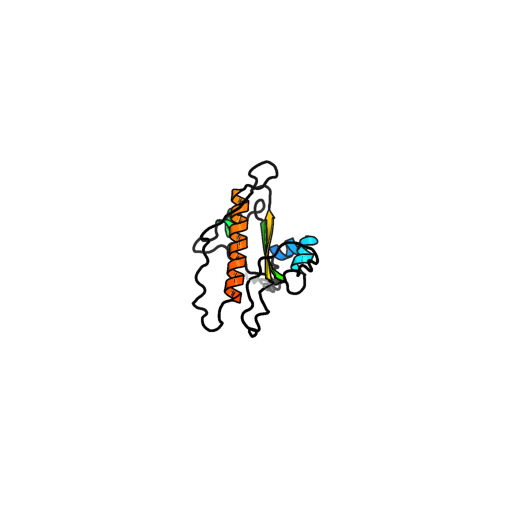.00 97.62 117 LEU A O 1
ATOM 841 N N . PHE A 1 118 ? -2.688 -5.258 -1.733 1.00 96.62 118 PHE A N 1
ATOM 842 C CA . PHE A 1 118 ? -1.900 -5.012 -2.928 1.00 96.62 118 PHE A CA 1
ATOM 843 C C . PHE A 1 118 ? -2.247 -6.061 -3.986 1.00 96.62 118 PHE A C 1
ATOM 845 O O . PHE A 1 118 ? -2.220 -7.259 -3.704 1.00 96.62 118 PHE A O 1
ATOM 852 N N . SER A 1 119 ? -2.546 -5.625 -5.210 1.00 95.62 119 SER A N 1
ATOM 853 C CA . SER A 1 119 ? -2.644 -6.504 -6.378 1.00 95.62 119 SER A CA 1
ATOM 854 C C . SER A 1 119 ? -1.360 -6.393 -7.191 1.00 95.62 119 SER A C 1
ATOM 856 O O . SER A 1 119 ? -1.096 -5.353 -7.797 1.00 95.62 119 SER A O 1
ATOM 858 N N . MET A 1 120 ? -0.590 -7.477 -7.224 1.00 92.44 120 MET A N 1
ATOM 859 C CA . MET A 1 120 ? 0.715 -7.552 -7.881 1.00 92.44 120 MET A CA 1
ATOM 860 C C . MET A 1 120 ? 0.639 -8.323 -9.204 1.00 92.44 120 MET A C 1
ATOM 862 O O . MET A 1 120 ? -0.035 -9.347 -9.283 1.00 92.44 120 MET A O 1
ATOM 866 N N . GLY A 1 121 ? 1.343 -7.835 -10.223 1.00 92.69 121 GLY A N 1
ATOM 867 C CA . GLY A 1 121 ? 1.611 -8.532 -11.479 1.00 92.69 121 GLY A CA 1
ATOM 868 C C . GLY A 1 121 ? 3.043 -9.073 -11.574 1.00 92.69 121 GLY A C 1
ATOM 869 O O . GLY A 1 121 ? 3.869 -8.879 -10.680 1.00 92.69 121 GLY A O 1
ATOM 870 N N . ASP A 1 122 ? 3.340 -9.741 -12.691 1.00 94.31 122 ASP A N 1
ATOM 871 C CA . ASP A 1 122 ? 4.593 -10.481 -12.906 1.00 94.31 122 ASP A CA 1
ATOM 872 C C . ASP A 1 122 ? 5.828 -9.596 -13.149 1.00 94.31 122 ASP A C 1
ATOM 874 O O . ASP A 1 122 ? 6.963 -10.079 -13.099 1.00 94.31 122 ASP A O 1
ATOM 878 N N . GLY A 1 123 ? 5.643 -8.295 -13.388 1.00 94.44 123 GLY A N 1
ATOM 879 C CA . GLY A 1 123 ? 6.723 -7.343 -13.664 1.00 94.44 123 GLY A CA 1
ATOM 880 C C . GLY A 1 123 ? 7.621 -7.026 -12.464 1.00 94.44 123 GLY A C 1
ATOM 881 O O . GLY A 1 123 ? 8.498 -6.175 -12.570 1.00 94.44 123 GLY A O 1
ATOM 882 N N . MET A 1 124 ? 7.409 -7.673 -11.313 1.00 94.69 124 MET A N 1
ATOM 883 C CA . MET A 1 124 ? 8.106 -7.368 -10.057 1.00 94.69 124 MET A CA 1
ATOM 884 C C . MET A 1 124 ? 8.791 -8.593 -9.429 1.00 94.69 124 MET A C 1
ATOM 886 O O . MET A 1 124 ? 9.089 -8.611 -8.232 1.00 94.69 124 MET A O 1
ATOM 890 N N . ASN A 1 125 ? 9.031 -9.630 -10.231 1.00 94.00 125 ASN A N 1
ATOM 891 C CA . ASN A 1 125 ? 9.668 -10.872 -9.808 1.00 94.00 125 ASN A CA 1
ATOM 892 C C . ASN A 1 125 ? 11.196 -10.720 -9.651 1.00 94.00 125 ASN A C 1
ATOM 894 O O . ASN A 1 125 ? 11.859 -10.136 -10.504 1.00 94.00 125 ASN A O 1
ATOM 898 N N . GLY A 1 126 ? 11.768 -11.283 -8.582 1.00 93.25 126 GLY A N 1
ATOM 899 C CA . GLY A 1 126 ? 13.222 -11.455 -8.410 1.00 93.25 126 GLY A CA 1
ATOM 900 C C . GLY A 1 126 ? 13.712 -12.864 -8.770 1.00 93.25 126 GLY A C 1
ATOM 901 O O . GLY A 1 126 ? 14.891 -13.069 -9.042 1.00 93.25 126 GLY A O 1
ATOM 902 N N . TYR A 1 127 ? 12.791 -13.828 -8.794 1.00 95.12 127 TYR A N 1
ATOM 903 C CA . TYR A 1 127 ? 12.971 -15.216 -9.220 1.00 95.12 127 TYR A CA 1
ATOM 904 C C . TYR A 1 127 ? 11.648 -15.687 -9.865 1.00 95.12 127 TYR A C 1
ATOM 906 O O . TYR A 1 127 ? 10.619 -15.057 -9.606 1.00 95.12 127 TYR A O 1
ATOM 914 N N . PRO A 1 128 ? 11.611 -16.730 -10.724 1.00 95.25 128 PRO A N 1
ATOM 915 C CA . PRO A 1 128 ? 10.361 -17.189 -11.334 1.00 95.25 128 PRO A CA 1
ATOM 916 C C . PRO A 1 128 ? 9.216 -17.364 -10.326 1.00 95.25 128 PRO A C 1
ATOM 918 O O . PRO A 1 128 ? 9.340 -18.138 -9.380 1.00 95.25 128 PRO A O 1
ATOM 921 N N . ALA A 1 129 ? 8.116 -16.637 -10.554 1.00 91.81 129 ALA A N 1
ATOM 922 C CA . ALA A 1 129 ? 6.923 -16.597 -9.700 1.00 91.81 129 ALA A CA 1
ATOM 923 C C . ALA A 1 129 ? 7.169 -16.165 -8.234 1.00 91.81 129 ALA A C 1
ATOM 925 O O . ALA A 1 129 ? 6.392 -16.517 -7.347 1.00 91.81 129 ALA A O 1
ATOM 926 N N . VAL A 1 130 ? 8.237 -15.404 -7.969 1.00 95.00 130 VAL A N 1
ATOM 927 C CA . VAL A 1 130 ? 8.576 -14.881 -6.638 1.00 95.00 130 VAL A CA 1
ATOM 928 C C . VAL A 1 130 ? 8.889 -13.392 -6.735 1.00 95.00 130 VAL A C 1
ATOM 930 O O . VAL A 1 130 ? 9.847 -12.989 -7.402 1.00 95.00 130 VAL A O 1
ATOM 933 N N . ALA A 1 131 ? 8.117 -12.576 -6.016 1.00 95.00 131 ALA A N 1
ATOM 934 C CA . ALA A 1 131 ? 8.332 -11.137 -5.919 1.00 95.00 131 ALA A CA 1
ATOM 935 C C . ALA A 1 131 ? 9.743 -10.803 -5.400 1.00 95.00 131 ALA A C 1
ATOM 937 O O . ALA A 1 131 ? 10.282 -11.471 -4.518 1.00 95.00 131 ALA A O 1
ATOM 938 N N . H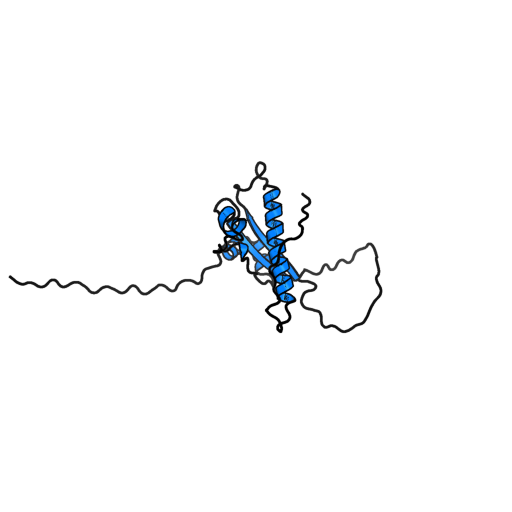IS A 1 132 ? 10.352 -9.752 -5.943 1.00 96.44 132 HIS A N 1
ATOM 939 C CA . HIS A 1 132 ? 11.676 -9.299 -5.530 1.00 96.44 132 HIS A CA 1
ATOM 940 C C . HIS A 1 132 ? 11.657 -8.825 -4.065 1.00 96.44 132 HIS A C 1
ATOM 942 O O . HIS A 1 132 ? 10.820 -8.007 -3.690 1.00 96.44 132 HIS A O 1
ATOM 948 N N . GLY A 1 133 ? 12.610 -9.259 -3.232 1.00 96.62 133 GLY A N 1
ATOM 949 C CA . GLY A 1 133 ? 12.635 -8.891 -1.804 1.00 96.62 133 GLY A CA 1
ATOM 950 C C . GLY A 1 133 ? 12.658 -7.374 -1.564 1.00 96.62 133 GLY A C 1
ATOM 951 O O . GLY A 1 133 ? 11.940 -6.862 -0.712 1.00 96.62 133 GLY A O 1
ATOM 952 N N . GLY A 1 134 ? 13.390 -6.621 -2.392 1.00 96.38 134 GLY A N 1
ATOM 953 C CA . GLY A 1 134 ? 13.388 -5.152 -2.337 1.00 96.38 134 GLY A CA 1
ATOM 954 C C . GLY A 1 134 ? 12.025 -4.505 -2.630 1.00 96.38 134 GLY A C 1
ATOM 955 O O . GLY A 1 134 ? 11.716 -3.471 -2.049 1.00 96.38 134 GLY A O 1
ATOM 956 N N . LEU A 1 135 ? 11.184 -5.126 -3.471 1.00 96.31 135 LEU A N 1
ATOM 957 C CA . LEU A 1 135 ? 9.804 -4.672 -3.672 1.00 96.31 135 LEU A CA 1
ATOM 958 C C . LEU A 1 135 ? 8.990 -4.916 -2.404 1.00 96.31 135 LEU A C 1
ATOM 960 O O . LEU A 1 135 ? 8.308 -4.014 -1.938 1.00 96.31 135 LEU A O 1
ATOM 964 N N . ILE A 1 136 ? 9.070 -6.123 -1.841 1.00 96.75 136 ILE A N 1
ATOM 965 C CA . ILE A 1 136 ? 8.332 -6.475 -0.624 1.00 96.75 136 ILE A CA 1
ATOM 966 C C . ILE A 1 136 ? 8.690 -5.522 0.522 1.00 96.75 136 ILE A C 1
ATOM 968 O O . ILE A 1 136 ? 7.794 -5.042 1.212 1.00 96.75 136 ILE A O 1
ATOM 972 N N . ALA A 1 137 ? 9.971 -5.175 0.678 1.00 97.75 137 ALA A N 1
ATOM 973 C CA . ALA A 1 137 ? 10.394 -4.168 1.646 1.00 97.75 137 ALA A CA 1
ATOM 974 C C . ALA A 1 137 ? 9.742 -2.798 1.391 1.00 97.75 137 ALA A C 1
ATOM 976 O O . ALA A 1 137 ? 9.252 -2.181 2.332 1.00 97.75 137 ALA A O 1
ATOM 977 N N . ALA A 1 138 ? 9.661 -2.350 0.134 1.00 96.88 138 ALA A N 1
ATOM 978 C CA . ALA A 1 138 ? 8.971 -1.108 -0.213 1.00 96.88 138 ALA A CA 1
ATOM 979 C C . ALA A 1 138 ? 7.460 -1.168 0.083 1.00 96.88 138 ALA A C 1
ATOM 981 O O . ALA A 1 138 ? 6.901 -0.200 0.586 1.00 96.88 138 ALA A O 1
ATOM 982 N N . LEU A 1 139 ? 6.787 -2.299 -0.171 1.00 96.69 139 LEU A N 1
ATOM 983 C CA . LEU A 1 139 ? 5.363 -2.463 0.163 1.00 96.69 139 LEU A CA 1
ATOM 984 C C . LEU A 1 139 ? 5.115 -2.379 1.677 1.00 96.69 139 LEU A C 1
ATOM 986 O O . LEU A 1 139 ? 4.102 -1.821 2.101 1.00 96.69 139 LEU A O 1
ATOM 990 N N . PHE A 1 140 ? 6.032 -2.910 2.493 1.00 97.12 140 PHE A N 1
ATOM 991 C CA . PHE A 1 140 ? 5.973 -2.759 3.948 1.00 97.12 140 PHE A CA 1
ATOM 992 C C . PHE A 1 140 ? 6.200 -1.315 4.393 1.00 97.12 140 PHE A C 1
ATOM 994 O O . PHE A 1 140 ? 5.454 -0.842 5.248 1.00 97.12 140 PHE A O 1
ATOM 1001 N N . ASP A 1 141 ? 7.181 -0.623 3.807 1.00 96.00 141 ASP A N 1
ATOM 1002 C CA . ASP A 1 141 ? 7.423 0.803 4.061 1.00 96.00 141 ASP A CA 1
ATOM 1003 C C . ASP A 1 141 ? 6.148 1.625 3.819 1.00 96.00 141 ASP A C 1
ATOM 1005 O O . ASP A 1 141 ? 5.673 2.343 4.698 1.00 96.00 141 ASP A O 1
ATOM 1009 N N . GLU A 1 142 ? 5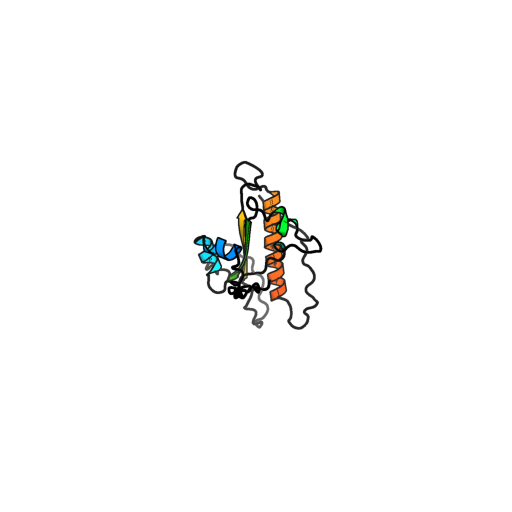.516 1.406 2.666 1.00 95.56 142 GLU A N 1
ATOM 1010 C CA . GLU A 1 142 ? 4.277 2.069 2.272 1.00 95.56 142 GLU A CA 1
ATOM 1011 C C . GLU A 1 142 ? 3.113 1.759 3.229 1.00 95.56 142 GLU A C 1
ATOM 1013 O O . GLU A 1 142 ? 2.445 2.663 3.736 1.00 95.56 142 GLU A O 1
ATOM 1018 N N . ALA A 1 143 ? 2.878 0.479 3.538 1.00 95.81 143 ALA A N 1
ATOM 1019 C CA . ALA A 1 143 ? 1.799 0.084 4.441 1.00 95.81 143 ALA A CA 1
ATOM 1020 C C . ALA A 1 143 ? 1.991 0.646 5.863 1.00 95.81 143 ALA A C 1
ATOM 1022 O O . ALA A 1 143 ? 1.026 1.084 6.497 1.00 95.81 143 ALA A O 1
ATOM 1023 N N . MET A 1 144 ? 3.232 0.675 6.359 1.00 94.75 144 MET A N 1
ATOM 1024 C CA . MET A 1 144 ? 3.564 1.269 7.653 1.00 94.75 144 MET A CA 1
ATOM 1025 C C . MET A 1 144 ? 3.407 2.792 7.648 1.00 94.75 144 MET A C 1
ATOM 1027 O O . MET A 1 144 ? 2.934 3.348 8.642 1.00 94.75 144 MET A O 1
ATOM 1031 N N . GLY A 1 145 ? 3.731 3.463 6.540 1.00 92.88 145 GLY A N 1
ATOM 1032 C CA . GLY A 1 145 ? 3.471 4.888 6.346 1.00 92.88 145 GLY A CA 1
ATOM 1033 C C . GLY A 1 145 ? 1.991 5.223 6.539 1.00 92.88 145 GLY A C 1
ATOM 1034 O O . GLY A 1 145 ? 1.651 6.075 7.364 1.00 92.88 145 GLY A O 1
ATOM 1035 N N . VAL A 1 146 ? 1.096 4.476 5.882 1.00 92.81 146 VAL A N 1
ATOM 1036 C CA . VAL A 1 146 ? -0.360 4.641 6.040 1.00 92.81 146 VAL A CA 1
ATOM 1037 C C . VAL A 1 146 ? -0.812 4.370 7.480 1.00 92.81 146 VAL A C 1
ATOM 1039 O O . VAL A 1 146 ? -1.623 5.122 8.031 1.00 92.81 146 VAL A O 1
ATOM 1042 N N . ALA A 1 147 ? -0.265 3.339 8.131 1.00 92.62 147 ALA A N 1
ATOM 1043 C CA . ALA A 1 147 ? -0.573 3.045 9.529 1.00 92.62 147 ALA A CA 1
ATOM 1044 C C . ALA A 1 147 ? -0.162 4.190 10.471 1.00 92.62 147 ALA A C 1
ATOM 1046 O O . ALA A 1 147 ? -0.942 4.600 11.333 1.00 92.62 147 ALA A O 1
ATOM 1047 N N . MET A 1 148 ? 1.024 4.767 10.269 1.00 90.75 148 MET A N 1
ATOM 1048 C CA . MET A 1 148 ? 1.508 5.909 11.047 1.00 90.75 148 MET A CA 1
ATOM 1049 C C . MET A 1 148 ? 0.695 7.176 10.780 1.00 90.75 148 MET A C 1
ATOM 1051 O O . MET A 1 148 ? 0.396 7.918 11.718 1.00 90.75 148 MET A O 1
ATOM 1055 N N . MET A 1 149 ? 0.284 7.414 9.531 1.00 89.12 149 MET A N 1
ATOM 1056 C CA . MET A 1 149 ? -0.632 8.504 9.192 1.00 89.12 149 MET A CA 1
ATOM 1057 C C . MET A 1 149 ? -1.959 8.366 9.938 1.00 89.12 149 MET A C 1
ATOM 1059 O O . MET A 1 149 ? -2.437 9.342 10.516 1.00 89.12 149 MET A O 1
ATOM 1063 N N . ARG A 1 150 ? -2.532 7.155 9.977 1.00 90.06 150 ARG A N 1
ATOM 1064 C CA . ARG A 1 150 ? -3.769 6.877 10.715 1.00 90.06 150 ARG A CA 1
ATOM 1065 C C . ARG A 1 150 ? -3.590 7.104 12.212 1.00 90.06 150 ARG A C 1
ATOM 1067 O O . ARG A 1 150 ? -4.408 7.795 12.813 1.00 90.06 150 ARG A O 1
ATOM 1074 N N . LEU A 1 151 ? -2.506 6.595 12.795 1.00 88.25 151 LEU A N 1
ATOM 1075 C CA . LEU A 1 151 ? -2.199 6.791 14.210 1.00 88.25 151 LEU A CA 1
ATOM 1076 C C . LEU A 1 151 ? -2.092 8.282 14.563 1.00 88.25 151 LEU A C 1
ATOM 1078 O O . LEU A 1 151 ? -2.698 8.728 15.536 1.00 88.25 151 LEU A O 1
ATOM 1082 N N . ARG A 1 152 ? -1.373 9.073 13.754 1.00 84.44 152 ARG A N 1
ATOM 1083 C CA . ARG A 1 152 ? -1.248 10.523 13.968 1.00 84.44 152 ARG A CA 1
ATOM 1084 C C . ARG A 1 152 ? -2.574 11.253 13.801 1.00 84.44 152 ARG A C 1
ATOM 1086 O O . ARG A 1 152 ? -2.887 12.098 14.630 1.00 84.44 152 ARG A O 1
ATOM 1093 N N . ALA A 1 153 ? -3.356 10.922 12.776 1.00 82.94 153 ALA A N 1
ATOM 1094 C CA . ALA A 1 153 ? -4.671 11.524 12.564 1.00 82.94 153 ALA A CA 1
ATOM 1095 C C . ALA A 1 153 ? -5.620 11.255 13.743 1.00 82.94 153 ALA A C 1
ATOM 1097 O O . ALA A 1 153 ? -6.399 12.128 14.114 1.00 82.94 153 ALA A O 1
ATOM 1098 N N . SER A 1 154 ? -5.525 10.075 14.359 1.00 77.75 154 SER A N 1
ATOM 1099 C CA . SER A 1 154 ? -6.300 9.720 15.549 1.00 77.75 154 SER A CA 1
ATOM 1100 C C . SER A 1 154 ? -5.788 10.384 16.838 1.00 77.75 154 SER A C 1
ATOM 1102 O O . SER A 1 154 ? -6.574 10.592 17.758 1.00 77.75 154 SER A O 1
ATOM 1104 N N . ALA A 1 155 ? -4.494 10.723 16.916 1.00 70.81 155 ALA A N 1
ATOM 1105 C CA . ALA A 1 155 ? -3.862 11.369 18.074 1.00 70.81 155 ALA A CA 1
ATOM 1106 C C . ALA A 1 155 ? -3.818 12.907 17.996 1.00 70.81 155 ALA A C 1
ATOM 1108 O O . ALA A 1 155 ? -3.484 13.565 18.982 1.00 70.81 155 ALA A O 1
ATOM 1109 N N . ALA A 1 156 ? -4.110 13.489 16.831 1.00 64.38 156 ALA A N 1
ATOM 1110 C CA . ALA A 1 156 ? -4.101 14.930 16.637 1.00 64.38 156 ALA A CA 1
ATOM 1111 C C . ALA A 1 156 ? -5.173 15.585 17.519 1.00 64.38 156 ALA A C 1
ATOM 1113 O O . ALA A 1 156 ? -6.374 15.415 17.308 1.00 64.38 156 ALA A O 1
ATOM 1114 N N . ASP A 1 157 ? -4.729 16.358 18.510 1.00 56.00 157 ASP A N 1
ATOM 1115 C CA . ASP A 1 157 ? -5.616 17.196 19.304 1.00 56.00 157 ASP A CA 1
ATOM 1116 C C . ASP A 1 157 ? -6.236 18.244 18.365 1.00 56.00 157 ASP A C 1
ATOM 1118 O O . ASP A 1 157 ? -5.520 19.020 17.722 1.00 56.00 157 ASP A O 1
ATOM 1122 N N . LEU A 1 158 ? -7.571 18.275 18.278 1.00 57.06 158 LEU A N 1
ATOM 1123 C CA . LEU A 1 158 ? -8.349 19.162 17.392 1.00 57.06 158 LEU A CA 1
ATOM 1124 C C . LEU A 1 158 ? -7.975 20.652 17.537 1.00 57.06 158 LEU A C 1
ATOM 1126 O O . LEU A 1 158 ? -8.339 21.475 16.700 1.00 57.06 158 LEU A O 1
ATOM 1130 N N . LYS A 1 159 ? -7.256 21.007 18.607 1.00 54.94 159 LYS A N 1
ATOM 1131 C CA . LYS A 1 159 ? -6.795 22.357 18.933 1.00 54.94 159 LYS A CA 1
ATOM 1132 C C . LYS A 1 159 ? -5.488 22.779 18.255 1.00 54.94 159 LYS A C 1
ATOM 1134 O O . LYS A 1 159 ? -5.206 23.974 18.264 1.00 54.94 159 LYS A O 1
ATOM 1139 N N . ASN A 1 160 ? -4.694 21.871 17.677 1.00 49.66 160 ASN A N 1
ATOM 1140 C CA . ASN A 1 160 ? -3.447 22.245 16.997 1.00 49.66 160 ASN A CA 1
ATOM 1141 C C . ASN A 1 160 ? -3.214 21.472 15.680 1.00 49.66 160 ASN A C 1
ATOM 1143 O O . ASN A 1 160 ? -2.373 20.573 15.621 1.00 49.66 160 ASN A O 1
ATOM 1147 N N . PRO A 1 161 ? -3.914 21.846 14.593 1.00 51.62 161 PRO A N 1
ATOM 1148 C CA . PRO A 1 161 ? -3.768 21.203 13.284 1.00 51.62 161 PRO A CA 1
ATOM 1149 C C . PRO A 1 161 ? -2.397 21.436 12.617 1.00 51.62 161 PRO A C 1
ATOM 1151 O O . PRO A 1 161 ? -2.087 20.780 11.628 1.00 51.62 161 PRO A O 1
ATOM 1154 N N . ALA A 1 162 ? -1.558 22.337 13.146 1.00 43.62 162 ALA A N 1
ATOM 1155 C CA . ALA A 1 162 ? -0.235 22.653 12.598 1.00 43.62 162 ALA A CA 1
ATOM 1156 C C . ALA A 1 162 ? 0.871 21.654 13.008 1.00 43.62 162 ALA A C 1
ATOM 1158 O O . ALA A 1 162 ? 1.999 21.764 12.536 1.00 43.62 162 ALA A O 1
ATOM 1159 N N . GLY A 1 163 ? 0.572 20.692 13.891 1.00 45.06 163 GLY A N 1
ATOM 1160 C CA . GLY A 1 163 ? 1.541 19.714 14.406 1.00 45.06 163 GLY A CA 1
ATOM 1161 C C . GLY A 1 163 ? 1.725 18.453 13.555 1.00 45.06 163 GLY A C 1
ATOM 1162 O O . GLY A 1 163 ? 2.507 17.579 13.929 1.00 45.06 163 GLY A O 1
ATOM 1163 N N . MET A 1 164 ? 1.018 18.321 12.431 1.00 55.88 164 MET A N 1
ATOM 1164 C CA . MET A 1 164 ? 1.102 17.142 11.566 1.00 55.88 164 MET A CA 1
ATOM 1165 C C . MET A 1 164 ? 2.330 17.250 10.654 1.00 55.88 164 MET A C 1
ATOM 1167 O O . MET A 1 164 ? 2.216 17.463 9.455 1.00 55.88 164 MET A O 1
ATOM 1171 N N . ALA A 1 165 ? 3.519 17.165 11.257 1.00 58.75 165 ALA A N 1
ATOM 1172 C CA . ALA A 1 165 ? 4.779 17.086 10.530 1.00 58.75 165 ALA A CA 1
ATOM 1173 C C . ALA A 1 165 ? 4.757 15.897 9.558 1.00 58.75 165 ALA A C 1
ATOM 1175 O O . ALA A 1 165 ? 4.162 14.858 9.877 1.00 58.75 165 ALA A O 1
ATOM 1176 N N . ASP A 1 166 ? 5.449 16.031 8.426 1.00 74.56 166 ASP A N 1
ATOM 1177 C CA . ASP A 1 166 ? 5.643 14.926 7.491 1.00 74.56 166 ASP A CA 1
ATOM 1178 C C . ASP A 1 166 ? 6.207 13.703 8.226 1.00 74.56 166 ASP A C 1
ATOM 1180 O O . ASP A 1 166 ? 7.036 13.801 9.142 1.00 74.56 166 ASP A O 1
ATOM 1184 N N . ILE A 1 167 ? 5.681 12.531 7.881 1.00 82.81 167 ILE A N 1
ATOM 1185 C CA . ILE A 1 167 ? 6.126 11.260 8.445 1.00 82.81 167 ILE A CA 1
ATOM 1186 C C . ILE A 1 167 ? 7.197 10.722 7.512 1.00 82.81 167 ILE A C 1
ATOM 1188 O O . ILE A 1 167 ? 6.942 10.529 6.330 1.00 82.81 167 ILE A O 1
ATOM 1192 N N . VAL A 1 168 ? 8.383 10.472 8.054 1.00 89.69 168 VAL A N 1
ATOM 1193 C CA . VAL A 1 168 ? 9.480 9.848 7.316 1.00 89.69 168 VAL A CA 1
ATOM 1194 C C . VAL A 1 168 ? 9.889 8.558 8.006 1.00 89.69 168 VAL A C 1
ATOM 1196 O O . VAL A 1 168 ? 9.919 8.480 9.240 1.00 89.69 168 VAL A O 1
ATOM 1199 N N . THR A 1 169 ? 10.218 7.545 7.212 1.00 92.69 169 THR A N 1
ATOM 1200 C CA . THR A 1 169 ? 10.745 6.283 7.724 1.00 92.69 169 THR A CA 1
ATOM 1201 C C . THR A 1 169 ? 12.168 6.498 8.231 1.00 92.69 169 THR A C 1
ATOM 1203 O O . THR A 1 169 ? 13.075 6.812 7.465 1.00 92.69 169 THR A O 1
ATOM 1206 N N . ALA A 1 170 ? 12.375 6.324 9.537 1.00 96.00 170 ALA A N 1
ATOM 1207 C CA . ALA A 1 170 ? 13.710 6.373 10.138 1.00 96.00 170 ALA A CA 1
ATOM 1208 C C . ALA A 1 170 ? 14.446 5.026 10.026 1.00 96.00 170 ALA A C 1
ATOM 1210 O O . ALA A 1 170 ? 15.662 4.989 9.854 1.00 96.00 170 ALA A O 1
ATOM 1211 N N . SER A 1 171 ? 13.713 3.915 10.134 1.00 96.00 171 SER A N 1
ATOM 1212 C CA . SER A 1 171 ? 14.248 2.557 10.032 1.00 96.00 171 SER A CA 1
ATOM 1213 C C . SER A 1 171 ? 13.157 1.575 9.624 1.00 96.00 171 SER A C 1
ATOM 1215 O O . SER A 1 171 ? 12.042 1.664 10.138 1.00 96.00 171 SER A O 1
ATOM 1217 N N . LEU A 1 172 ? 13.512 0.588 8.805 1.00 95.81 172 LEU A N 1
ATOM 1218 C CA . LEU A 1 172 ? 12.657 -0.542 8.461 1.00 95.81 172 LEU A CA 1
ATOM 1219 C C . LEU A 1 172 ? 13.474 -1.833 8.574 1.00 95.81 172 LEU A C 1
ATOM 1221 O O . LEU A 1 172 ? 14.545 -1.947 7.980 1.00 95.81 172 LEU A O 1
ATOM 1225 N N . LYS A 1 173 ? 12.971 -2.798 9.346 1.00 96.69 173 LYS A N 1
ATOM 1226 C CA . LYS A 1 173 ? 13.533 -4.148 9.451 1.00 96.69 173 LYS A CA 1
ATOM 1227 C C . LYS A 1 173 ? 12.535 -5.125 8.846 1.00 96.69 173 LYS A C 1
ATOM 1229 O O . LYS A 1 173 ? 11.408 -5.207 9.321 1.00 96.69 173 LYS A O 1
ATOM 1234 N N . VAL A 1 174 ? 12.965 -5.845 7.815 1.00 95.50 174 VAL A N 1
ATOM 1235 C CA . VAL A 1 174 ? 12.180 -6.892 7.154 1.00 95.50 174 VAL A CA 1
ATOM 1236 C C . VAL A 1 174 ? 12.976 -8.183 7.242 1.00 95.50 174 VAL A C 1
ATOM 1238 O O . VAL A 1 174 ? 14.112 -8.238 6.774 1.00 95.50 174 VAL A O 1
ATOM 1241 N N . ASP A 1 175 ? 12.390 -9.195 7.872 1.00 95.19 175 ASP A N 1
ATOM 1242 C CA . ASP A 1 175 ? 12.940 -10.545 7.933 1.00 95.19 175 ASP A CA 1
ATOM 1243 C C . ASP A 1 175 ? 12.197 -11.390 6.879 1.00 95.19 175 ASP A C 1
ATOM 1245 O O . ASP A 1 175 ? 10.968 -11.481 6.930 1.00 95.19 175 ASP A O 1
ATOM 1249 N N . PHE A 1 176 ? 12.933 -11.924 5.896 1.00 89.50 176 PHE A N 1
ATOM 1250 C CA . PHE A 1 176 ? 12.408 -12.737 4.786 1.00 89.50 176 PHE A CA 1
ATOM 1251 C C . PHE A 1 176 ? 12.485 -14.233 5.083 1.00 89.50 176 PHE A C 1
ATOM 1253 O O . PHE A 1 176 ? 13.509 -14.659 5.667 1.00 89.50 176 PHE A O 1
#